Protein AF-A0A6G7GVY8-F1 (afdb_monomer_lite)

Organism: Kuenenia stuttgartiensis (NCBI:txid174633)

Secondary structure (DSSP, 8-state):
-PPPHHHHHHHHHHHHHHHHHHHHHHHHHHHHS---S-HHHHHHHHTTT--HHHHHHHHHHHHHHHHHHHHHHHHHHHHHHT-

Sequence (83 aa):
MGTTFAEIKTMGWNALVKELGYSGATKFMLLYEKGEGDYTKARKALFKDVTIEDIVSEISESKKQKAMILTYLVDRSFIIKYL

pLDDT: mean 88.23, std 10.27, range [57.16, 98.38]

Foldseek 3Di:
DDQDPVRVVVVLLVVQCVVQNPVRSVVVVCVPDVDDDDVVVVVCVVCVPPDPVNVVVVVVVVVVVVVVVVVVVVVVVVVVVVD

Structure (mmCIF, N/CA/C/O backbone):
data_AF-A0A6G7GVY8-F1
#
_entry.id   AF-A0A6G7GVY8-F1
#
loop_
_atom_site.group_PDB
_atom_site.id
_atom_site.type_symbol
_atom_site.label_atom_id
_atom_site.label_alt_id
_atom_site.label_comp_id
_atom_site.label_asym_id
_atom_site.label_entity_id
_atom_site.label_seq_id
_atom_site.pdbx_PDB_ins_code
_atom_site.Cartn_x
_atom_site.Cartn_y
_atom_site.Cartn_z
_atom_site.occupancy
_atom_site.B_iso_or_equiv
_atom_site.auth_seq_id
_atom_site.auth_comp_id
_atom_site.auth_asym_id
_atom_site.auth_atom_id
_atom_site.pdbx_PDB_model_num
ATOM 1 N N . MET A 1 1 ? 26.301 -18.130 1.290 1.00 61.00 1 MET A N 1
ATOM 2 C CA . MET A 1 1 ? 25.019 -18.109 0.555 1.00 61.00 1 MET A CA 1
ATOM 3 C C . MET A 1 1 ? 24.719 -16.660 0.231 1.00 61.00 1 MET A C 1
ATOM 5 O O . MET A 1 1 ? 24.834 -15.841 1.131 1.00 61.00 1 MET A O 1
ATOM 9 N N . GLY A 1 2 ? 24.483 -16.330 -1.038 1.00 80.44 2 GLY A N 1
ATOM 10 C CA . GLY A 1 2 ? 24.127 -14.965 -1.433 1.00 80.44 2 GLY A CA 1
ATOM 11 C C . GLY A 1 2 ? 22.672 -14.653 -1.088 1.00 80.44 2 GLY A C 1
ATOM 12 O O . GLY A 1 2 ? 21.862 -15.570 -0.972 1.00 80.44 2 GLY A O 1
ATOM 13 N N . THR A 1 3 ? 22.361 -13.371 -0.933 1.00 86.56 3 THR A N 1
ATOM 14 C CA . THR A 1 3 ? 21.003 -12.877 -0.698 1.00 86.56 3 THR A CA 1
ATOM 15 C C . THR A 1 3 ? 20.094 -13.253 -1.868 1.00 86.56 3 THR A C 1
ATOM 17 O O . THR A 1 3 ? 20.426 -13.015 -3.031 1.00 86.56 3 THR A O 1
ATOM 20 N N . THR A 1 4 ? 18.943 -13.845 -1.576 1.00 95.62 4 THR A N 1
ATOM 21 C CA . THR A 1 4 ? 17.940 -14.223 -2.575 1.00 95.62 4 THR A CA 1
ATOM 22 C C . THR A 1 4 ? 17.217 -12.993 -3.130 1.00 95.62 4 THR A C 1
ATOM 24 O O . THR A 1 4 ? 17.138 -11.944 -2.490 1.00 95.62 4 THR A O 1
ATOM 27 N N . PHE A 1 5 ? 16.601 -13.116 -4.309 1.00 92.31 5 PHE A N 1
ATOM 28 C CA . PHE A 1 5 ? 15.788 -12.031 -4.874 1.00 92.31 5 PHE A CA 1
ATOM 29 C C . PHE A 1 5 ? 14.619 -11.613 -3.969 1.00 92.31 5 PHE A C 1
ATOM 31 O O . PHE A 1 5 ? 14.253 -10.440 -3.932 1.00 92.31 5 PHE A O 1
ATOM 38 N N . ALA A 1 6 ? 14.022 -12.555 -3.232 1.00 91.44 6 ALA A N 1
ATOM 39 C CA . ALA A 1 6 ? 12.946 -12.256 -2.290 1.00 91.44 6 ALA A CA 1
ATOM 40 C C . ALA A 1 6 ? 13.444 -11.412 -1.106 1.00 91.44 6 ALA A C 1
ATOM 42 O O . ALA A 1 6 ? 12.792 -10.439 -0.716 1.00 91.44 6 ALA A O 1
ATOM 43 N N . GLU A 1 7 ? 14.621 -11.744 -0.578 1.00 94.62 7 GLU A N 1
ATOM 44 C CA . GLU A 1 7 ? 15.270 -10.979 0.487 1.00 94.62 7 GLU A CA 1
ATOM 45 C C . GLU A 1 7 ? 15.662 -9.579 0.002 1.00 94.62 7 GLU A C 1
ATOM 47 O O . GLU A 1 7 ? 15.350 -8.602 0.679 1.00 94.62 7 GLU A O 1
ATOM 52 N N . ILE A 1 8 ? 16.228 -9.450 -1.205 1.00 95.44 8 ILE A N 1
ATOM 53 C CA . ILE A 1 8 ? 16.565 -8.144 -1.801 1.00 95.44 8 ILE A CA 1
ATOM 54 C C . ILE A 1 8 ? 15.314 -7.268 -1.949 1.00 95.44 8 ILE A C 1
ATOM 56 O O . ILE A 1 8 ? 15.337 -6.101 -1.556 1.00 95.44 8 ILE A O 1
ATOM 60 N N . LYS A 1 9 ? 14.201 -7.822 -2.455 1.00 91.56 9 LYS A N 1
ATOM 61 C CA . LYS A 1 9 ? 12.932 -7.081 -2.574 1.00 91.56 9 LYS A CA 1
ATOM 62 C C . LYS A 1 9 ? 12.413 -6.614 -1.218 1.00 91.56 9 LYS A C 1
ATOM 64 O O . LYS A 1 9 ? 12.002 -5.465 -1.082 1.00 91.56 9 LYS A O 1
ATOM 69 N N . THR A 1 10 ? 12.469 -7.484 -0.214 1.00 95.38 10 THR A N 1
ATOM 70 C CA . THR A 1 10 ? 12.031 -7.157 1.150 1.00 95.38 10 THR A CA 1
ATOM 71 C C . THR A 1 10 ? 12.898 -6.057 1.762 1.00 95.38 10 THR A C 1
ATOM 73 O O . THR A 1 10 ? 12.379 -5.096 2.326 1.00 95.38 10 THR A O 1
ATOM 76 N N . MET A 1 11 ? 14.222 -6.151 1.609 1.00 96.94 11 MET A N 1
ATOM 77 C CA . MET A 1 11 ? 15.162 -5.131 2.081 1.00 96.94 11 MET A CA 1
ATOM 78 C C . MET A 1 11 ? 14.939 -3.784 1.386 1.00 96.94 11 MET A C 1
ATOM 80 O O . MET A 1 11 ? 14.883 -2.756 2.061 1.00 96.94 11 MET A O 1
ATOM 84 N N . GLY A 1 12 ? 14.769 -3.786 0.060 1.00 95.38 12 GLY A N 1
ATOM 85 C CA . GLY A 1 12 ? 14.492 -2.580 -0.722 1.00 95.38 12 GLY A CA 1
ATOM 86 C C . GLY A 1 12 ? 13.179 -1.914 -0.313 1.00 95.38 12 GLY A C 1
ATOM 87 O O . GLY A 1 12 ? 13.151 -0.711 -0.061 1.00 95.38 12 GLY A O 1
ATOM 88 N N . TRP A 1 13 ? 12.113 -2.700 -0.151 1.00 95.94 13 TRP A N 1
ATOM 89 C CA . TRP A 1 13 ? 10.831 -2.200 0.345 1.00 95.94 13 TRP A CA 1
ATOM 90 C C . TRP A 1 13 ? 10.960 -1.561 1.731 1.00 95.94 13 TRP A C 1
ATOM 92 O O . TRP A 1 13 ? 10.513 -0.434 1.935 1.00 95.94 13 TRP A O 1
ATOM 102 N N . ASN A 1 14 ? 11.625 -2.239 2.670 1.00 97.88 14 ASN A N 1
ATOM 103 C CA . ASN A 1 14 ? 11.810 -1.725 4.028 1.00 97.88 14 ASN A CA 1
ATOM 104 C C . ASN A 1 14 ? 12.615 -0.417 4.048 1.00 97.88 14 ASN A C 1
ATOM 106 O O . ASN A 1 14 ? 12.274 0.496 4.800 1.00 97.88 14 ASN A O 1
ATOM 110 N N . ALA A 1 15 ? 13.647 -0.299 3.207 1.00 98.12 15 ALA A N 1
ATOM 111 C CA . ALA A 1 15 ? 14.418 0.933 3.066 1.00 98.12 15 ALA A CA 1
ATOM 112 C C . ALA A 1 15 ? 13.560 2.085 2.517 1.00 98.12 15 ALA A C 1
ATOM 114 O O . ALA A 1 15 ? 13.582 3.185 3.066 1.00 98.12 15 ALA A O 1
ATOM 115 N N . LEU A 1 16 ? 12.742 1.824 1.492 1.00 97.25 16 LEU A N 1
ATOM 116 C CA . LEU A 1 16 ? 11.832 2.825 0.930 1.00 97.25 16 LEU A CA 1
ATOM 117 C C . LEU A 1 16 ? 10.775 3.274 1.944 1.00 97.25 16 LEU A C 1
ATOM 119 O O . LEU A 1 16 ? 10.527 4.469 2.082 1.00 97.25 16 LEU A O 1
ATOM 123 N N . VAL A 1 17 ? 10.164 2.337 2.675 1.00 98.19 17 VAL A N 1
ATOM 124 C CA . VAL A 1 17 ? 9.159 2.657 3.702 1.00 98.19 17 VAL A CA 1
ATOM 125 C C . VAL A 1 17 ? 9.771 3.481 4.830 1.00 98.19 17 VAL A C 1
ATOM 127 O O . VAL A 1 17 ? 9.121 4.407 5.313 1.00 98.19 17 VAL A O 1
ATOM 130 N N . LYS A 1 18 ? 11.009 3.179 5.234 1.00 98.25 18 LYS A N 1
ATOM 131 C CA . LYS A 1 18 ? 11.715 3.927 6.277 1.00 98.25 18 LYS A CA 1
ATOM 132 C C . LYS A 1 18 ? 11.891 5.404 5.907 1.00 98.25 18 LYS A C 1
ATOM 134 O O . LYS A 1 18 ? 11.647 6.258 6.751 1.00 98.25 18 LYS A O 1
ATOM 139 N N . GLU A 1 19 ? 12.286 5.693 4.670 1.00 98.38 19 GLU A N 1
ATOM 140 C CA . GLU A 1 19 ? 12.612 7.062 4.242 1.00 98.38 19 GLU A CA 1
ATOM 141 C C . GLU A 1 19 ? 11.394 7.842 3.720 1.00 98.38 19 GLU A C 1
ATOM 143 O O . GLU A 1 19 ? 11.306 9.055 3.890 1.00 98.38 19 GLU A O 1
ATOM 148 N N . LEU A 1 20 ? 10.434 7.162 3.084 1.00 97.75 20 LEU A N 1
ATOM 149 C CA . LEU A 1 20 ? 9.339 7.805 2.343 1.00 97.75 20 LEU A CA 1
ATOM 150 C C . LEU A 1 20 ? 7.947 7.539 2.939 1.00 97.75 20 LEU A C 1
ATOM 152 O O . LEU A 1 20 ? 6.944 8.078 2.458 1.00 97.75 20 LEU A O 1
ATOM 156 N N . GLY A 1 21 ? 7.857 6.666 3.944 1.00 97.06 21 GLY A N 1
ATOM 157 C CA . GLY A 1 21 ? 6.597 6.095 4.407 1.00 97.06 21 GLY A CA 1
ATOM 158 C C . GLY A 1 21 ? 5.933 5.197 3.353 1.00 97.06 21 GLY A C 1
ATOM 159 O O . GLY A 1 21 ? 6.323 5.152 2.187 1.00 97.06 21 GLY A O 1
ATOM 160 N N . TYR A 1 22 ? 4.872 4.488 3.745 1.00 95.69 22 TYR A N 1
ATOM 161 C CA . TYR A 1 22 ? 4.176 3.543 2.857 1.00 95.69 22 TYR A CA 1
ATOM 162 C C . TYR A 1 22 ? 3.661 4.183 1.557 1.00 95.69 22 TYR A C 1
ATOM 164 O O . TYR A 1 22 ? 3.786 3.599 0.480 1.00 95.69 22 TYR A O 1
ATOM 172 N N . SER A 1 23 ? 3.108 5.399 1.640 1.00 94.62 23 SER A N 1
ATOM 173 C CA . SER A 1 23 ? 2.572 6.111 0.471 1.00 94.62 23 SER A CA 1
ATOM 174 C C . SER A 1 23 ? 3.679 6.530 -0.500 1.00 94.62 23 SER A C 1
ATOM 176 O O . SER A 1 23 ? 3.558 6.312 -1.707 1.00 94.62 23 SER A O 1
ATOM 178 N N . GLY A 1 24 ? 4.781 7.084 0.016 1.00 96.00 24 GLY A N 1
ATOM 179 C CA . GLY A 1 24 ? 5.917 7.498 -0.804 1.00 96.00 24 GLY A CA 1
ATOM 180 C C . GLY A 1 24 ? 6.650 6.310 -1.426 1.00 96.00 24 GLY A C 1
ATOM 181 O O . GLY A 1 24 ? 6.918 6.332 -2.624 1.00 96.00 24 GLY A O 1
ATOM 182 N N . ALA A 1 25 ? 6.869 5.237 -0.659 1.00 96.06 25 ALA A N 1
ATOM 183 C CA . ALA A 1 25 ? 7.463 3.993 -1.149 1.00 96.06 25 ALA A CA 1
ATOM 184 C C . ALA A 1 25 ? 6.646 3.369 -2.292 1.00 96.06 25 ALA A C 1
ATOM 186 O O . ALA A 1 25 ? 7.198 2.996 -3.325 1.00 96.06 25 ALA A O 1
ATOM 187 N N . THR A 1 26 ? 5.318 3.321 -2.149 1.00 92.00 26 THR A N 1
ATOM 188 C CA . THR A 1 26 ? 4.424 2.794 -3.193 1.00 92.00 26 THR A CA 1
ATOM 189 C C . THR A 1 26 ? 4.501 3.630 -4.470 1.00 92.00 26 THR A C 1
ATOM 191 O O . THR A 1 26 ? 4.649 3.081 -5.559 1.00 92.00 26 THR A O 1
ATOM 194 N N . LYS A 1 27 ? 4.445 4.965 -4.354 1.00 91.56 27 LYS A N 1
ATOM 195 C CA . LYS A 1 27 ? 4.587 5.860 -5.514 1.00 91.56 27 LYS A CA 1
ATOM 196 C C . LYS A 1 27 ? 5.941 5.690 -6.190 1.00 91.56 27 LYS A C 1
ATOM 198 O O . LYS A 1 27 ? 5.982 5.645 -7.412 1.00 91.56 27 LYS A O 1
ATOM 203 N N . PHE A 1 28 ? 7.017 5.572 -5.410 1.00 93.06 28 PHE A N 1
ATOM 204 C CA . PHE A 1 28 ? 8.359 5.337 -5.933 1.00 93.06 28 PHE A CA 1
ATOM 205 C C . PHE A 1 28 ? 8.410 4.061 -6.775 1.00 93.06 28 PHE A C 1
ATOM 207 O O . PHE A 1 28 ? 8.887 4.107 -7.903 1.00 93.06 28 PHE A O 1
ATOM 214 N N . MET A 1 29 ? 7.856 2.951 -6.278 1.00 90.88 29 MET A N 1
ATOM 215 C CA . MET A 1 29 ? 7.790 1.701 -7.045 1.00 90.88 29 MET A CA 1
ATOM 216 C C . MET A 1 29 ? 7.026 1.879 -8.364 1.00 90.88 29 MET A C 1
ATOM 218 O O . MET A 1 29 ? 7.512 1.466 -9.413 1.00 90.88 29 MET A O 1
ATOM 222 N N . LEU A 1 30 ? 5.884 2.575 -8.338 1.00 87.38 30 LEU A N 1
ATOM 223 C CA . LEU A 1 30 ? 5.064 2.840 -9.528 1.00 87.38 30 LEU A CA 1
ATOM 224 C C . LEU A 1 30 ? 5.735 3.751 -10.574 1.00 87.38 30 LEU A C 1
ATOM 226 O O . LEU A 1 30 ? 5.281 3.783 -11.716 1.00 87.38 30 LEU A O 1
ATOM 230 N N . LEU A 1 31 ? 6.790 4.498 -10.220 1.00 88.69 31 LEU A N 1
ATOM 231 C CA . LEU A 1 31 ? 7.563 5.280 -11.198 1.00 88.69 31 LEU A CA 1
ATOM 232 C C . LEU A 1 31 ? 8.385 4.385 -12.132 1.00 88.69 31 LEU A C 1
ATOM 234 O O . LEU A 1 31 ? 8.615 4.757 -13.281 1.00 88.69 31 LEU A O 1
ATOM 238 N N . TYR A 1 32 ? 8.838 3.233 -11.636 1.00 83.19 32 TYR A N 1
ATOM 239 C CA . TYR A 1 32 ? 9.760 2.346 -12.350 1.00 83.19 32 TYR A CA 1
ATOM 240 C C . TYR A 1 32 ? 9.091 1.056 -12.816 1.00 83.19 32 TYR A C 1
ATOM 242 O O . TYR A 1 32 ? 9.461 0.511 -13.855 1.00 83.19 32 TYR A O 1
ATOM 250 N N . GLU A 1 33 ? 8.074 0.593 -12.097 1.00 79.44 33 GLU A N 1
ATOM 251 C CA . GLU A 1 33 ? 7.229 -0.507 -12.531 1.00 79.44 33 GLU A CA 1
ATOM 252 C C 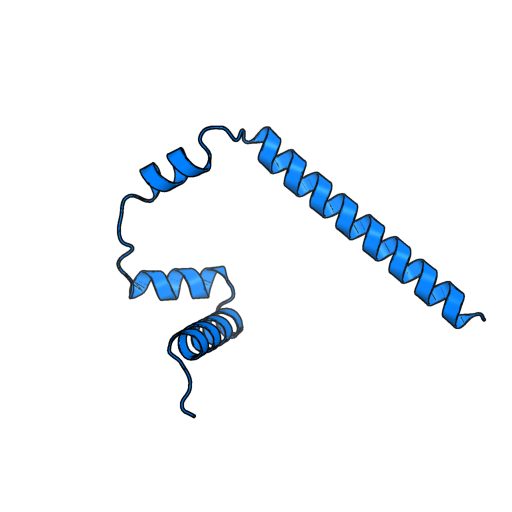. GLU A 1 33 ? 5.975 0.062 -13.183 1.00 79.44 33 GLU A C 1
ATOM 254 O O . GLU A 1 33 ? 5.044 0.531 -12.522 1.00 79.44 33 GLU A O 1
ATOM 259 N N . LYS A 1 34 ? 5.943 0.010 -14.517 1.00 67.94 34 LYS A N 1
ATOM 260 C CA . LYS A 1 34 ? 4.720 0.242 -15.280 1.00 67.94 34 LYS A CA 1
ATOM 261 C C . LYS A 1 34 ? 3.777 -0.907 -14.936 1.00 67.94 34 LYS A C 1
ATOM 263 O O . LYS A 1 34 ? 3.896 -1.977 -15.517 1.00 67.94 34 LYS A O 1
ATOM 268 N N . GLY A 1 35 ? 2.925 -0.700 -13.931 1.00 68.00 35 GLY A N 1
ATOM 269 C CA . GLY A 1 35 ? 2.025 -1.731 -13.423 1.00 68.00 35 GLY A CA 1
ATOM 270 C C . GLY A 1 35 ? 1.351 -2.485 -14.568 1.00 68.00 35 GLY A C 1
ATOM 271 O O . GLY A 1 35 ? 0.860 -1.874 -15.519 1.00 68.00 35 GLY A O 1
ATOM 272 N N . GLU A 1 36 ? 1.379 -3.810 -14.502 1.00 72.62 36 GLU A N 1
ATOM 273 C CA . GLU A 1 36 ? 0.796 -4.663 -15.531 1.00 72.62 36 GLU A CA 1
ATOM 274 C C . GLU A 1 36 ? -0.643 -5.050 -15.176 1.00 72.62 36 GLU A C 1
ATOM 276 O O . GLU A 1 36 ? -1.019 -5.175 -14.008 1.00 72.62 36 GLU A O 1
ATOM 281 N N . GLY A 1 37 ? -1.452 -5.272 -16.211 1.00 78.00 37 GLY A N 1
ATOM 282 C CA . GLY A 1 37 ? -2.836 -5.713 -16.074 1.00 78.00 37 GLY A CA 1
ATOM 283 C C . GLY A 1 37 ? -3.854 -4.587 -15.876 1.00 78.00 37 GLY A C 1
ATOM 284 O O . GLY A 1 37 ? -3.557 -3.396 -15.921 1.00 78.00 37 GLY A O 1
ATOM 285 N N . ASP A 1 38 ? -5.110 -4.991 -15.693 1.00 83.94 38 ASP A N 1
ATOM 286 C CA . ASP A 1 38 ? -6.240 -4.094 -15.460 1.00 83.94 38 ASP A CA 1
ATOM 287 C C . ASP A 1 38 ? -6.631 -4.175 -13.980 1.00 83.94 38 ASP A C 1
ATOM 289 O O . ASP A 1 38 ? -7.441 -5.014 -13.573 1.00 83.94 38 ASP A O 1
ATOM 293 N N . TYR A 1 39 ? -6.030 -3.302 -13.162 1.00 82.44 39 TYR A N 1
ATOM 294 C CA . TYR A 1 39 ? -6.328 -3.228 -11.729 1.00 82.44 39 TYR A CA 1
ATOM 295 C C . TYR A 1 39 ? -7.820 -2.994 -11.468 1.00 82.44 39 TYR A C 1
ATOM 297 O O . TYR A 1 39 ? -8.355 -3.478 -10.475 1.00 82.44 39 TYR A O 1
ATOM 305 N N . THR A 1 40 ? -8.523 -2.304 -12.369 1.00 84.62 40 THR A N 1
ATOM 306 C CA . THR A 1 40 ? -9.958 -2.058 -12.209 1.00 84.62 40 THR A CA 1
ATOM 307 C C . THR A 1 40 ? -10.745 -3.360 -12.325 1.00 84.62 40 THR A C 1
ATOM 309 O O . THR A 1 40 ? -11.614 -3.624 -11.490 1.00 84.62 40 THR A O 1
ATOM 312 N N . LYS A 1 41 ? -10.422 -4.208 -13.309 1.00 90.94 41 LYS A N 1
ATOM 313 C CA . LYS A 1 41 ? -11.004 -5.555 -13.424 1.00 90.94 41 LYS A CA 1
ATOM 314 C C . LYS A 1 41 ? -10.611 -6.444 -12.249 1.00 90.94 41 LYS A C 1
ATOM 316 O O . LYS A 1 41 ? -11.488 -7.074 -11.663 1.00 90.94 41 LYS A O 1
ATOM 321 N N . ALA A 1 42 ? -9.331 -6.460 -11.878 1.00 89.75 42 ALA A N 1
ATOM 322 C CA . ALA A 1 42 ? -8.837 -7.281 -10.773 1.00 89.75 42 ALA A CA 1
ATOM 323 C C . ALA A 1 42 ? -9.504 -6.903 -9.440 1.00 89.75 42 ALA A C 1
ATOM 325 O O . ALA A 1 42 ? -10.011 -7.769 -8.732 1.00 89.75 42 ALA A O 1
ATOM 326 N N . ARG A 1 43 ? -9.593 -5.602 -9.136 1.00 89.75 43 ARG A N 1
ATOM 327 C CA . ARG A 1 43 ? -10.273 -5.078 -7.945 1.00 89.75 43 ARG A CA 1
ATOM 328 C C . ARG A 1 43 ? -11.755 -5.448 -7.936 1.00 89.75 43 ARG A C 1
ATOM 330 O O . ARG A 1 43 ? -12.249 -5.897 -6.909 1.00 89.75 43 ARG A O 1
ATOM 337 N N . LYS A 1 44 ? -12.463 -5.286 -9.061 1.00 91.06 44 LYS A N 1
ATOM 338 C CA . LYS A 1 44 ? -13.881 -5.674 -9.162 1.00 91.06 44 LYS A CA 1
ATOM 339 C C . LYS A 1 44 ? -14.086 -7.163 -8.898 1.00 91.06 44 LYS A C 1
ATOM 341 O O . LYS A 1 44 ? -15.033 -7.512 -8.214 1.00 91.06 44 LYS A O 1
ATOM 346 N N . ALA A 1 45 ? -13.208 -8.021 -9.416 1.00 93.19 45 ALA A N 1
ATOM 347 C CA . ALA A 1 45 ? -13.281 -9.457 -9.167 1.00 93.19 45 ALA A CA 1
ATOM 348 C C . ALA A 1 45 ? -12.996 -9.808 -7.698 1.00 93.19 45 ALA A C 1
ATOM 350 O O . ALA A 1 45 ? -13.706 -10.630 -7.126 1.00 93.19 45 ALA A O 1
ATOM 351 N N . LEU A 1 46 ? -11.992 -9.166 -7.088 1.00 93.00 46 LEU A N 1
ATOM 352 C CA . LEU A 1 46 ? -11.595 -9.402 -5.697 1.00 93.00 46 LEU A CA 1
ATOM 353 C C . LEU A 1 46 ? -12.693 -9.006 -4.697 1.0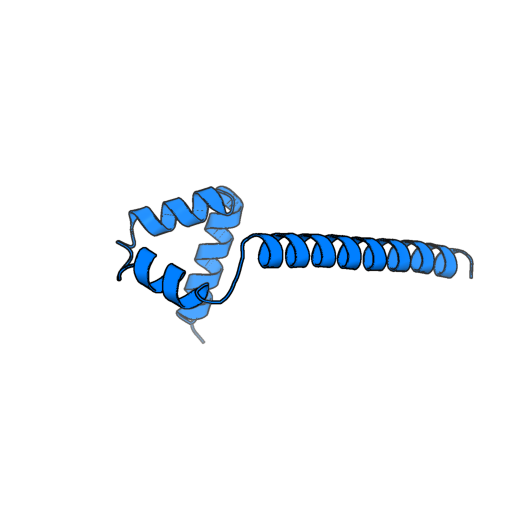0 93.00 46 LEU A C 1
ATOM 355 O O . LEU A 1 46 ? -12.922 -9.723 -3.732 1.00 93.00 46 LEU A O 1
ATOM 359 N N . PHE A 1 47 ? -13.382 -7.890 -4.946 1.00 93.62 47 PHE A N 1
ATOM 360 C CA . PHE A 1 47 ? -14.418 -7.344 -4.060 1.00 93.62 47 PHE A CA 1
ATOM 361 C C . PHE A 1 47 ? -15.844 -7.581 -4.578 1.00 93.62 47 PHE A C 1
ATOM 363 O O . PHE A 1 47 ? -16.760 -6.864 -4.193 1.00 93.62 47 PHE A O 1
ATOM 370 N N . LYS A 1 48 ? -16.049 -8.555 -5.475 1.00 93.88 48 LYS A N 1
ATOM 371 C CA . LYS A 1 48 ? -17.345 -8.756 -6.148 1.00 93.88 48 LYS A CA 1
ATOM 372 C C . LYS A 1 48 ? -18.506 -9.024 -5.175 1.00 93.88 48 LYS A C 1
ATOM 374 O O . LYS A 1 48 ? -19.624 -8.616 -5.458 1.00 93.88 48 LYS A O 1
ATOM 379 N N . ASP A 1 49 ? -18.210 -9.669 -4.047 1.00 95.50 49 ASP A N 1
ATOM 380 C CA . ASP A 1 49 ? -19.181 -10.075 -3.023 1.00 95.50 49 ASP A CA 1
ATOM 381 C C . ASP A 1 49 ? -19.010 -9.274 -1.719 1.00 95.50 49 ASP A C 1
ATOM 383 O O . ASP A 1 49 ? -19.517 -9.678 -0.678 1.00 95.50 49 ASP A O 1
ATOM 387 N N . VAL A 1 50 ? -18.250 -8.172 -1.752 1.00 95.44 50 VAL A N 1
ATOM 388 C CA . VAL A 1 50 ? -17.907 -7.381 -0.563 1.00 95.44 50 VAL A CA 1
ATOM 389 C C . VAL A 1 50 ? -18.532 -5.999 -0.678 1.00 95.44 50 VAL A C 1
ATOM 391 O O . VAL A 1 50 ? -18.228 -5.242 -1.606 1.00 95.44 50 VAL A O 1
ATOM 394 N N . THR A 1 51 ? -19.387 -5.649 0.279 1.00 95.19 51 THR A N 1
ATOM 395 C CA . THR A 1 51 ? -19.964 -4.305 0.373 1.00 95.19 51 THR A CA 1
ATOM 396 C C . THR A 1 51 ? -19.032 -3.353 1.124 1.00 95.19 51 THR A C 1
ATOM 398 O O . THR A 1 51 ? -18.085 -3.759 1.803 1.00 95.19 51 THR A O 1
ATOM 401 N N . ILE A 1 52 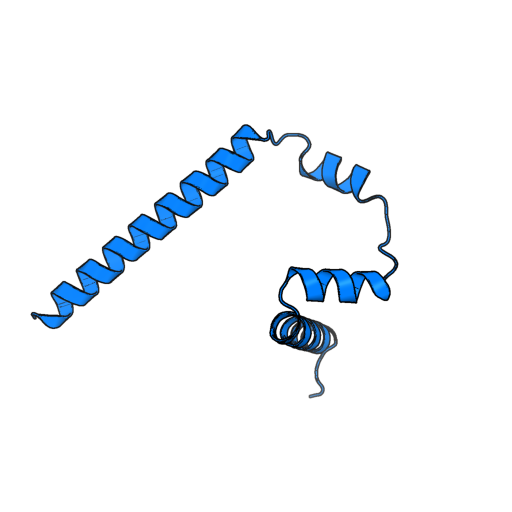? -19.276 -2.047 0.998 1.00 93.56 52 ILE A N 1
ATOM 402 C CA . ILE A 1 52 ? -18.520 -1.052 1.772 1.00 93.56 52 ILE A CA 1
ATOM 403 C C . ILE A 1 52 ? -18.828 -1.205 3.264 1.00 93.56 52 ILE A C 1
ATOM 405 O O . ILE A 1 52 ? -17.935 -1.047 4.097 1.00 93.56 52 ILE A O 1
ATOM 409 N N . GLU A 1 53 ? -20.067 -1.550 3.593 1.00 96.38 53 GLU A N 1
ATOM 410 C CA . GLU A 1 53 ? -20.542 -1.806 4.946 1.00 96.38 53 GLU A CA 1
ATOM 411 C C . GLU A 1 53 ? -19.779 -2.971 5.591 1.00 96.38 53 GLU A C 1
ATOM 413 O O . GLU A 1 53 ? -19.329 -2.828 6.731 1.00 96.38 53 GLU A O 1
ATOM 418 N N . ASP A 1 54 ? -19.539 -4.059 4.848 1.00 95.81 54 ASP A N 1
ATOM 419 C CA . ASP A 1 54 ? -18.74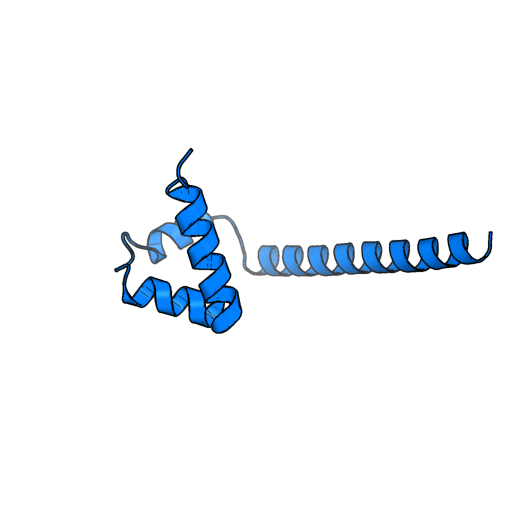4 -5.205 5.319 1.00 95.81 54 ASP A CA 1
ATOM 420 C C . ASP A 1 54 ? -17.318 -4.775 5.690 1.00 95.81 54 ASP A C 1
ATOM 422 O O . ASP A 1 54 ? -16.838 -5.054 6.791 1.00 95.81 54 ASP A O 1
ATOM 426 N N . ILE A 1 55 ? -16.665 -4.006 4.810 1.00 94.81 55 ILE A N 1
ATOM 427 C CA . ILE A 1 55 ? -15.297 -3.504 5.026 1.00 94.81 55 ILE A CA 1
ATOM 428 C C . ILE A 1 55 ? -15.243 -2.596 6.260 1.00 94.81 55 ILE A C 1
ATOM 430 O O . ILE A 1 55 ? -14.328 -2.687 7.083 1.00 94.81 55 ILE A O 1
ATOM 434 N N . VAL A 1 56 ? -16.213 -1.690 6.399 1.00 96.25 56 VAL A N 1
ATOM 435 C CA . VAL A 1 56 ? -16.279 -0.776 7.545 1.00 96.25 56 VAL A CA 1
ATOM 436 C C . VAL A 1 56 ? -16.509 -1.550 8.847 1.00 96.25 56 VAL A C 1
ATOM 438 O O . VAL A 1 56 ? -15.874 -1.220 9.857 1.00 96.25 56 VAL A O 1
ATOM 441 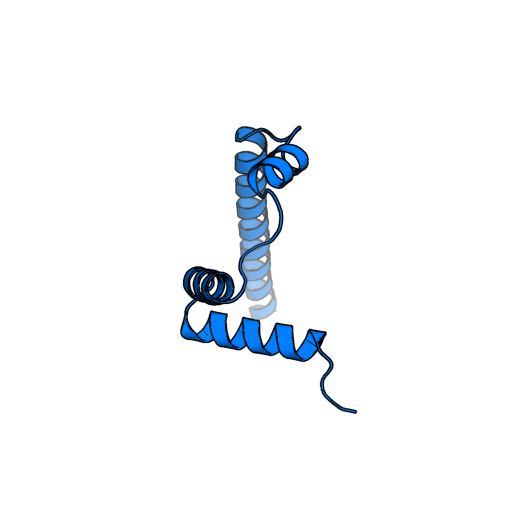N N . SER A 1 57 ? -17.360 -2.582 8.831 1.00 96.25 57 SER A N 1
ATOM 442 C CA . SER A 1 57 ? -17.596 -3.445 9.995 1.00 96.25 57 SER A CA 1
ATOM 443 C C . SER A 1 57 ? -16.319 -4.169 10.412 1.00 96.25 57 SER A C 1
ATOM 445 O O . SER A 1 57 ? -15.905 -4.057 11.568 1.00 96.25 57 SER A O 1
ATOM 447 N N . GLU A 1 58 ? -15.623 -4.799 9.464 1.00 95.94 58 GLU A N 1
ATOM 448 C CA . GLU A 1 58 ? -14.387 -5.548 9.721 1.00 95.94 58 GLU A CA 1
ATOM 449 C C . GLU A 1 58 ? -13.281 -4.655 10.314 1.00 95.94 58 GLU A C 1
ATOM 451 O O . GLU A 1 58 ? -12.613 -5.016 11.291 1.00 95.94 58 GLU A O 1
ATOM 456 N N . ILE A 1 59 ? -13.122 -3.433 9.790 1.00 95.44 59 ILE A N 1
ATOM 457 C CA . ILE A 1 59 ? -12.168 -2.451 10.330 1.00 95.44 59 ILE A CA 1
ATOM 458 C C . ILE A 1 59 ? -12.548 -2.049 11.762 1.00 95.44 59 ILE A C 1
ATOM 460 O O . ILE A 1 59 ? -11.674 -1.893 12.623 1.00 95.44 59 ILE A O 1
ATOM 464 N N . SER A 1 60 ? -13.838 -1.834 12.026 1.00 95.25 60 SER A N 1
ATOM 465 C CA . SER A 1 60 ? -14.342 -1.456 13.350 1.00 95.25 60 SER A CA 1
ATOM 466 C C . SER A 1 60 ? -14.108 -2.568 14.373 1.00 95.25 60 SER A C 1
ATOM 468 O O . SER A 1 60 ? -13.587 -2.314 15.463 1.00 95.25 60 SER A O 1
ATOM 470 N N . GLU A 1 61 ? -14.419 -3.809 14.009 1.00 95.75 61 GLU A N 1
ATOM 471 C CA . GLU A 1 61 ? -14.198 -4.997 14.835 1.00 95.75 61 GLU A CA 1
ATOM 472 C C . GLU A 1 61 ? -12.713 -5.214 15.121 1.00 95.75 61 GLU A C 1
ATOM 474 O O . GLU A 1 61 ? -12.329 -5.366 16.283 1.00 95.75 61 GLU A O 1
ATOM 479 N N . SER A 1 62 ? -11.859 -5.083 14.104 1.00 92.81 62 SER A N 1
ATOM 480 C CA . SER A 1 62 ? -10.402 -5.165 14.259 1.00 92.81 62 SER A CA 1
ATOM 481 C C . SER A 1 62 ? -9.865 -4.120 15.246 1.00 92.81 62 SER A C 1
ATOM 483 O O . SER A 1 62 ? -9.019 -4.418 16.094 1.00 92.81 62 SER A O 1
ATOM 485 N N . LYS A 1 63 ? -10.379 -2.882 15.192 1.00 92.38 63 LYS A N 1
ATOM 486 C CA . LYS A 1 63 ? -10.016 -1.819 16.147 1.00 92.38 63 LYS A CA 1
ATOM 487 C C . LYS A 1 63 ? -10.479 -2.142 17.567 1.00 92.38 63 LYS A C 1
ATOM 489 O O . LYS A 1 63 ? -9.701 -1.952 18.504 1.00 92.38 63 LYS A O 1
ATOM 494 N N . LYS A 1 64 ? -11.708 -2.642 17.734 1.00 92.81 64 LYS A N 1
ATOM 495 C CA . LYS A 1 64 ? -12.253 -3.051 19.041 1.00 92.81 64 LYS A CA 1
ATOM 496 C C . LYS A 1 64 ? -11.447 -4.198 19.644 1.00 92.81 64 LYS A C 1
ATOM 498 O O . LYS A 1 64 ? -11.074 -4.125 20.811 1.00 92.81 64 LYS A O 1
ATOM 503 N N . GLN A 1 65 ? -11.124 -5.214 18.847 1.00 92.06 65 GLN A N 1
ATOM 504 C CA . GLN A 1 65 ? -10.336 -6.360 19.292 1.00 92.06 65 GLN A CA 1
ATOM 505 C C . GLN A 1 65 ? -8.931 -5.932 19.723 1.00 92.06 65 GLN A C 1
ATOM 507 O O . GLN A 1 65 ? -8.473 -6.304 20.803 1.00 92.06 65 GLN A O 1
ATOM 512 N N . LYS A 1 66 ? -8.273 -5.072 18.936 1.00 91.56 66 LYS A N 1
ATOM 513 C CA . LYS A 1 66 ? -6.970 -4.504 19.302 1.00 91.56 66 LYS A CA 1
ATOM 514 C C . LYS A 1 66 ? -7.036 -3.716 20.613 1.00 91.56 66 LYS A C 1
ATOM 516 O O . LYS A 1 66 ? -6.151 -3.875 21.451 1.00 91.56 66 LYS A O 1
ATOM 521 N N . ALA A 1 67 ? -8.067 -2.892 20.801 1.00 90.81 67 ALA A N 1
ATOM 522 C CA . ALA A 1 67 ? -8.264 -2.136 22.036 1.00 90.81 67 ALA A CA 1
ATOM 523 C C . ALA A 1 67 ? -8.471 -3.064 23.244 1.00 90.81 67 ALA A C 1
ATOM 525 O O . ALA A 1 67 ? -7.795 -2.893 24.251 1.00 90.81 67 ALA A O 1
ATOM 526 N N . MET A 1 68 ? -9.319 -4.091 23.118 1.00 90.94 68 MET A N 1
ATOM 527 C CA . MET A 1 68 ? -9.562 -5.075 24.181 1.00 90.94 68 MET A CA 1
ATOM 528 C C . MET A 1 68 ? -8.281 -5.820 24.581 1.00 90.94 68 MET A C 1
ATOM 530 O O . MET A 1 68 ? -8.000 -5.964 25.771 1.00 90.94 68 MET A O 1
ATOM 534 N N . ILE A 1 69 ? -7.478 -6.254 23.602 1.00 91.00 69 ILE A N 1
ATOM 535 C CA . ILE A 1 69 ? -6.190 -6.915 23.858 1.00 91.00 69 ILE A CA 1
ATOM 536 C C . ILE A 1 69 ? -5.236 -5.962 24.584 1.00 91.00 69 ILE A C 1
ATOM 538 O O . ILE A 1 69 ? -4.612 -6.355 25.566 1.00 91.00 69 ILE A O 1
ATOM 542 N N . LEU A 1 70 ? -5.136 -4.706 24.139 1.00 86.75 70 LEU A N 1
ATOM 543 C CA . LEU A 1 70 ? -4.292 -3.704 24.792 1.00 86.75 70 LEU A CA 1
ATOM 544 C C . LEU A 1 70 ? -4.723 -3.457 26.243 1.00 86.75 70 LEU A C 1
ATOM 546 O O . LEU A 1 70 ? -3.865 -3.467 27.122 1.00 86.75 70 LEU A O 1
ATOM 550 N N . THR A 1 71 ? -6.023 -3.305 26.509 1.00 84.94 71 THR A N 1
ATOM 551 C CA . THR A 1 71 ? -6.553 -3.149 27.873 1.00 84.94 71 THR A CA 1
ATOM 552 C C . THR A 1 71 ? -6.183 -4.345 28.748 1.00 84.94 71 THR A C 1
ATOM 554 O O . THR A 1 71 ? -5.583 -4.164 29.805 1.00 84.94 71 THR A O 1
ATOM 557 N N . TYR A 1 72 ? -6.423 -5.570 28.269 1.00 85.25 72 TYR A N 1
ATOM 558 C CA . TYR A 1 72 ? -6.097 -6.786 29.018 1.00 85.25 72 TYR A CA 1
ATOM 559 C C . TYR A 1 72 ? -4.596 -6.908 29.330 1.00 85.25 72 TYR A C 1
ATOM 561 O O . TYR A 1 72 ? -4.216 -7.289 30.437 1.00 85.25 72 TYR A O 1
ATOM 569 N N . LEU A 1 73 ? -3.726 -6.577 28.371 1.00 83.31 73 LEU A N 1
ATOM 570 C CA . LEU A 1 73 ? -2.273 -6.633 28.556 1.00 83.31 73 LEU A CA 1
ATOM 571 C C . LEU A 1 73 ? -1.761 -5.577 29.547 1.00 83.31 73 LEU A C 1
ATOM 573 O O . LEU A 1 73 ? -0.842 -5.865 30.320 1.00 83.31 73 LEU A O 1
ATOM 577 N N . VAL A 1 74 ? -2.351 -4.378 29.547 1.00 78.38 74 VAL A N 1
ATOM 578 C CA . VAL A 1 74 ? -2.025 -3.317 30.513 1.00 78.38 74 VAL A CA 1
ATOM 579 C C . VAL A 1 74 ? -2.440 -3.737 31.924 1.00 78.38 74 VAL A C 1
ATOM 581 O O . VAL A 1 74 ? -1.615 -3.671 32.838 1.00 78.38 74 VAL A O 1
ATOM 584 N N . ASP A 1 75 ? -3.655 -4.264 32.091 1.00 77.44 75 ASP A N 1
ATOM 585 C CA . ASP A 1 75 ? -4.163 -4.717 33.393 1.00 77.44 75 ASP A CA 1
ATOM 586 C C . ASP A 1 75 ? -3.342 -5.887 33.958 1.00 77.44 75 ASP A C 1
ATOM 588 O O . ASP A 1 75 ? -2.977 -5.897 35.136 1.00 77.44 75 ASP A O 1
ATOM 592 N N . ARG A 1 76 ? -2.958 -6.859 33.119 1.00 76.12 76 ARG A N 1
ATOM 593 C CA . ARG A 1 76 ? -2.104 -7.979 33.553 1.00 76.12 76 ARG A CA 1
ATOM 594 C C . ARG A 1 76 ? -0.704 -7.537 33.964 1.00 76.12 76 ARG A C 1
ATOM 596 O O . ARG A 1 76 ? -0.152 -8.075 34.922 1.00 76.12 76 ARG A O 1
ATOM 603 N N . SER A 1 77 ? -0.132 -6.576 33.242 1.00 72.94 77 SER A N 1
ATOM 604 C CA . SER A 1 77 ? 1.180 -6.011 33.576 1.00 72.94 77 SER A CA 1
ATOM 605 C C . SER A 1 77 ? 1.141 -5.266 34.910 1.00 72.94 77 SER A C 1
ATOM 607 O O . SER A 1 77 ? 2.111 -5.311 35.664 1.00 72.94 77 SER A O 1
ATOM 609 N N . PHE A 1 78 ? 0.012 -4.624 35.229 1.00 71.56 78 PHE A N 1
ATOM 610 C CA . PHE A 1 78 ? -0.217 -4.021 36.537 1.00 71.56 78 PHE A CA 1
ATOM 611 C C . PHE A 1 78 ? -0.268 -5.097 37.630 1.00 71.56 78 PHE A C 1
ATOM 613 O O . PHE A 1 78 ? 0.518 -5.023 38.563 1.00 71.56 78 PHE A O 1
ATOM 620 N N . ILE A 1 79 ? -1.083 -6.148 37.486 1.00 66.75 79 ILE A N 1
ATOM 621 C CA . ILE A 1 79 ? -1.208 -7.219 38.500 1.00 66.75 79 ILE A CA 1
ATOM 622 C C . ILE A 1 79 ? 0.136 -7.900 38.802 1.00 66.75 79 ILE A C 1
ATOM 624 O O . ILE A 1 79 ? 0.476 -8.076 39.966 1.00 66.75 79 ILE A O 1
ATOM 628 N N . ILE A 1 80 ? 0.930 -8.234 37.778 1.00 65.25 80 ILE A N 1
ATOM 629 C CA . ILE A 1 80 ? 2.245 -8.880 37.960 1.00 65.25 80 ILE A CA 1
ATOM 630 C C . 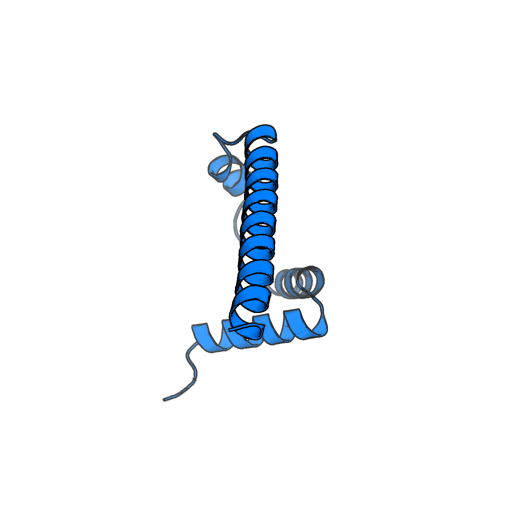ILE A 1 80 ? 3.237 -7.962 38.693 1.00 65.25 80 ILE A C 1
ATOM 632 O O . ILE A 1 80 ? 4.143 -8.450 39.355 1.00 65.25 80 ILE A O 1
ATOM 636 N N . LYS A 1 81 ? 3.077 -6.637 38.609 1.00 64.31 81 LYS A N 1
ATOM 637 C CA . LYS A 1 81 ? 3.945 -5.677 39.305 1.00 64.31 81 LYS A CA 1
ATOM 638 C C . LYS A 1 81 ? 3.668 -5.591 40.816 1.00 64.31 81 LYS A C 1
ATOM 640 O O . LYS A 1 81 ? 4.515 -5.081 41.545 1.00 64.31 81 LYS A O 1
ATOM 645 N N . TYR A 1 82 ? 2.500 -6.045 41.275 1.00 60.09 82 TYR A N 1
ATOM 646 C CA . TYR A 1 82 ? 2.078 -6.005 42.684 1.00 60.09 82 TYR A CA 1
ATOM 647 C C . TYR A 1 82 ? 1.947 -7.401 43.323 1.00 60.09 82 TYR A C 1
ATOM 649 O O . TYR A 1 82 ? 1.362 -7.521 44.400 1.00 60.09 82 TYR A O 1
ATOM 657 N N . LEU A 1 83 ? 2.489 -8.433 42.669 1.00 57.16 83 LEU A N 1
ATOM 658 C CA . LEU A 1 83 ? 2.712 -9.780 43.205 1.00 57.16 83 LEU A CA 1
ATOM 659 C C . LEU A 1 83 ? 4.215 -10.002 43.392 1.00 57.16 83 LEU A C 1
ATOM 661 O O . LEU A 1 83 ? 4.577 -10.651 44.395 1.00 57.16 83 LEU A O 1
#

Radius of gyration: 20.42 Å; chains: 1; bounding box: 46×26×59 Å